Protein AF-X5UZY0-F1 (afdb_monomer_lite)

Structure (mmCIF, N/CA/C/O backbone):
data_AF-X5UZY0-F1
#
_entry.id   AF-X5UZY0-F1
#
loop_
_atom_site.group_PDB
_atom_site.id
_atom_site.type_symbol
_atom_site.label_atom_id
_atom_site.label_alt_id
_atom_site.label_comp_id
_atom_site.label_asym_id
_atom_site.label_entity_i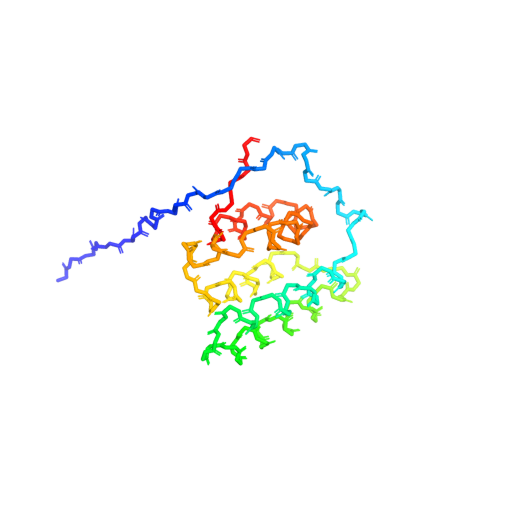d
_atom_site.label_seq_id
_atom_site.pdbx_PDB_ins_code
_atom_site.Cartn_x
_atom_site.Cartn_y
_atom_site.Cartn_z
_atom_site.occupancy
_atom_site.B_iso_or_equiv
_atom_site.auth_seq_id
_atom_site.auth_comp_id
_atom_site.auth_asym_id
_atom_site.auth_atom_id
_atom_site.pdbx_PDB_model_num
ATOM 1 N N . MET A 1 1 ? -8.969 31.819 -22.250 1.00 50.03 1 MET A N 1
ATOM 2 C CA . MET A 1 1 ? -9.568 30.756 -21.419 1.00 50.03 1 MET A CA 1
ATOM 3 C C . MET A 1 1 ? -9.959 29.626 -22.349 1.00 50.03 1 MET A C 1
ATOM 5 O O . MET A 1 1 ? -10.842 29.825 -23.168 1.00 50.03 1 MET A O 1
ATOM 9 N N . SER A 1 2 ? -9.249 28.502 -22.284 1.00 50.59 2 SER A N 1
ATOM 10 C CA . SER A 1 2 ? -9.656 27.248 -22.918 1.00 50.59 2 SER A CA 1
ATOM 11 C C . SER A 1 2 ? -9.384 26.158 -21.895 1.00 50.59 2 SER A C 1
ATOM 13 O O . SER A 1 2 ? -8.234 25.899 -21.553 1.00 50.59 2 SER A O 1
ATOM 15 N N . THR A 1 3 ? -10.460 25.632 -21.327 1.00 61.88 3 THR A N 1
ATOM 16 C CA . THR A 1 3 ? -10.473 24.462 -20.454 1.00 61.88 3 THR A CA 1
ATOM 17 C C . THR A 1 3 ? -10.188 23.245 -21.326 1.00 61.88 3 THR A C 1
ATOM 19 O O . THR A 1 3 ? -10.897 23.036 -22.307 1.00 61.88 3 THR A O 1
ATOM 22 N N . GLY A 1 4 ? -9.161 22.463 -21.010 1.00 47.59 4 GLY A N 1
ATOM 23 C CA . GLY A 1 4 ? -8.856 21.260 -21.779 1.00 47.59 4 GLY A CA 1
ATOM 24 C C . GLY A 1 4 ? -7.490 20.696 -21.441 1.00 47.59 4 GLY A C 1
ATOM 25 O O . GLY A 1 4 ? -6.511 21.101 -22.048 1.00 47.59 4 GLY A O 1
ATOM 26 N N . ASP A 1 5 ? -7.443 19.860 -20.407 1.00 43.62 5 ASP A N 1
ATOM 27 C CA . ASP A 1 5 ? -6.880 18.504 -20.459 1.00 43.62 5 ASP A CA 1
ATOM 28 C C . ASP A 1 5 ? -7.008 17.920 -19.045 1.00 43.62 5 ASP A C 1
ATOM 30 O O . ASP A 1 5 ? -6.182 18.142 -18.163 1.00 43.62 5 ASP A O 1
ATOM 34 N N . HIS A 1 6 ? -8.108 17.215 -18.780 1.00 47.59 6 HIS A N 1
ATOM 35 C CA . HIS A 1 6 ? -8.066 16.204 -17.731 1.00 47.59 6 HIS A CA 1
ATOM 36 C C . HIS A 1 6 ? -7.345 15.026 -18.368 1.00 47.59 6 HIS A C 1
ATOM 38 O O . HIS A 1 6 ? -7.983 14.222 -19.046 1.00 47.59 6 HIS A O 1
ATOM 44 N N . SER A 1 7 ? -6.017 14.994 -18.237 1.00 43.47 7 SER A N 1
ATOM 45 C CA . SER A 1 7 ? -5.188 13.912 -18.750 1.00 43.47 7 SER A CA 1
ATOM 46 C C . SER A 1 7 ? -5.785 12.585 -18.295 1.00 43.47 7 SER A C 1
ATOM 48 O O . SER A 1 7 ? -5.703 12.223 -17.121 1.00 43.47 7 SER A O 1
ATOM 50 N N . VAL A 1 8 ? -6.403 11.856 -19.223 1.00 44.16 8 VAL A N 1
ATOM 51 C CA . VAL A 1 8 ? -6.619 10.421 -19.076 1.00 44.16 8 VAL A CA 1
ATOM 52 C C . VAL A 1 8 ? -5.223 9.829 -18.987 1.00 44.16 8 VAL A C 1
ATOM 54 O O . VAL A 1 8 ? -4.547 9.656 -19.998 1.00 44.16 8 VAL A O 1
ATOM 57 N N . GLN A 1 9 ? -4.732 9.634 -17.761 1.00 53.25 9 GLN A N 1
ATOM 58 C CA . GLN A 1 9 ? -3.464 8.962 -17.541 1.00 53.25 9 GLN A CA 1
ATOM 59 C C . GLN A 1 9 ? -3.590 7.594 -18.204 1.00 53.25 9 GLN A C 1
ATOM 61 O O . GLN A 1 9 ? -4.375 6.748 -17.773 1.00 53.25 9 GLN A O 1
ATOM 66 N N . ASN A 1 10 ? -2.876 7.415 -19.311 1.00 57.97 10 ASN A N 1
ATOM 67 C CA . ASN A 1 10 ? -2.807 6.150 -20.013 1.00 57.97 10 ASN A CA 1
ATOM 68 C C . ASN A 1 10 ? -1.963 5.227 -19.123 1.00 57.97 10 ASN A C 1
ATOM 70 O O . ASN A 1 10 ? -0.740 5.187 -19.234 1.00 57.97 10 ASN A O 1
ATOM 74 N N . LEU A 1 11 ? -2.603 4.607 -18.128 1.00 72.69 11 LEU A N 1
ATOM 75 C CA . LEU A 1 11 ? -1.933 3.761 -17.148 1.00 72.69 11 LEU A CA 1
ATOM 76 C C . LEU A 1 11 ? -1.478 2.481 -17.848 1.00 72.69 11 LEU A C 1
ATOM 78 O O . LEU A 1 11 ? -2.294 1.637 -18.221 1.00 72.69 11 LEU A O 1
ATOM 82 N N . THR A 1 12 ? -0.168 2.350 -18.039 1.00 87.31 12 THR A N 1
ATOM 83 C CA . THR A 1 12 ? 0.434 1.131 -18.577 1.00 87.31 12 THR A CA 1
ATOM 84 C C . THR A 1 12 ? 0.285 -0.004 -17.569 1.00 87.31 12 THR A C 1
ATOM 86 O O . THR A 1 12 ? 0.675 0.129 -16.408 1.00 87.31 12 THR A O 1
ATOM 89 N N . ILE A 1 13 ? -0.261 -1.131 -18.024 1.00 92.69 13 ILE A N 1
ATOM 90 C CA . ILE A 1 13 ? -0.397 -2.348 -17.225 1.00 92.69 13 ILE A CA 1
ATOM 91 C C . ILE A 1 13 ? 0.821 -3.244 -17.459 1.00 92.69 13 ILE A C 1
ATOM 93 O O . ILE A 1 13 ? 1.111 -3.619 -18.592 1.00 92.69 13 ILE A O 1
ATOM 97 N N . TYR A 1 14 ? 1.499 -3.606 -16.374 1.00 94.75 14 TYR A N 1
ATOM 98 C CA . TYR A 1 14 ? 2.669 -4.487 -16.344 1.00 94.75 14 TYR A CA 1
ATOM 99 C C . TYR A 1 14 ? 2.366 -5.848 -15.710 1.00 94.75 14 TYR A C 1
ATOM 101 O O . TYR A 1 14 ? 3.102 -6.806 -15.936 1.00 94.75 14 TYR A O 1
ATOM 109 N N . HIS A 1 15 ? 1.287 -5.948 -14.929 1.00 95.25 15 HIS A N 1
ATOM 110 C CA . HIS A 1 15 ? 0.869 -7.187 -14.282 1.00 95.25 15 HIS A CA 1
ATOM 111 C C . HIS A 1 15 ? -0.649 -7.334 -14.279 1.00 95.25 15 HIS A C 1
ATOM 113 O O . HIS A 1 15 ? -1.382 -6.355 -14.130 1.00 95.25 15 HIS A O 1
ATOM 119 N N . GLN A 1 16 ? -1.120 -8.566 -14.433 1.00 95.44 16 GLN A N 1
ATOM 120 C CA . GLN A 1 16 ? -2.534 -8.913 -14.394 1.00 95.44 16 GLN A CA 1
ATOM 121 C C . GLN A 1 16 ? -2.773 -9.886 -13.243 1.00 95.44 16 GLN A C 1
ATOM 123 O O . GLN A 1 16 ? -2.043 -10.863 -13.096 1.00 95.44 16 GLN A O 1
ATOM 128 N N . LEU A 1 17 ? -3.795 -9.607 -12.442 1.00 92.88 17 LEU A N 1
ATOM 129 C CA . LEU A 1 17 ? -4.272 -10.457 -11.359 1.00 92.88 17 LEU A CA 1
ATOM 130 C C . LEU A 1 17 ? -5.680 -10.926 -11.701 1.00 92.88 17 LEU A C 1
ATOM 132 O O . LEU A 1 17 ? -6.528 -10.090 -12.012 1.00 92.88 17 LEU A O 1
ATOM 136 N N . ALA A 1 18 ? -5.957 -12.224 -11.601 1.00 93.06 18 ALA A N 1
ATOM 137 C CA . ALA A 1 18 ? -7.340 -12.672 -11.666 1.00 93.06 18 ALA A CA 1
ATOM 138 C C . ALA A 1 18 ? -8.089 -12.165 -10.429 1.00 93.06 18 ALA A C 1
ATOM 140 O O . ALA A 1 18 ? -7.538 -12.133 -9.324 1.00 93.06 18 ALA A O 1
ATOM 141 N N . ARG A 1 19 ? -9.357 -11.779 -10.579 1.00 88.50 19 ARG A N 1
ATOM 142 C CA . ARG A 1 19 ? -10.163 -11.360 -9.419 1.00 88.50 19 ARG A CA 1
ATOM 143 C C . ARG A 1 19 ? -10.211 -12.424 -8.316 1.00 88.50 19 ARG A C 1
ATOM 145 O O . ARG A 1 19 ? -10.119 -12.070 -7.145 1.00 88.50 19 ARG A O 1
ATOM 152 N N . ASP A 1 20 ? -10.305 -13.695 -8.695 1.00 90.81 20 ASP A N 1
ATOM 153 C CA . ASP A 1 20 ? -10.370 -14.823 -7.757 1.00 90.81 20 ASP A CA 1
ATOM 154 C C . ASP A 1 20 ? -9.038 -15.085 -7.036 1.00 90.81 20 ASP A C 1
ATOM 156 O O . ASP A 1 20 ? -9.006 -15.785 -6.027 1.00 90.81 20 ASP A O 1
ATOM 160 N N . ASP A 1 21 ? -7.940 -14.488 -7.511 1.00 91.56 21 ASP A N 1
ATOM 161 C CA . ASP A 1 21 ? -6.642 -14.592 -6.855 1.00 91.56 21 ASP A CA 1
ATOM 162 C C . ASP A 1 21 ? -6.516 -13.643 -5.656 1.00 91.56 21 ASP A C 1
ATOM 164 O O . ASP A 1 21 ? -5.639 -13.854 -4.816 1.00 91.56 21 ASP A O 1
ATOM 168 N N . LEU A 1 22 ? -7.328 -12.582 -5.571 1.00 94.75 22 LEU A N 1
ATOM 169 C CA . LEU A 1 22 ? -7.264 -11.619 -4.469 1.00 94.75 22 LEU A CA 1
ATOM 170 C C . LEU A 1 22 ? -7.671 -12.303 -3.154 1.00 94.75 22 LEU A C 1
ATOM 172 O O . LEU A 1 22 ? -8.770 -12.853 -3.071 1.00 94.75 22 LEU A O 1
ATOM 176 N N . PRO A 1 23 ? -6.829 -12.250 -2.107 1.00 96.69 23 PRO A N 1
ATOM 177 C CA . PRO A 1 23 ? -7.173 -12.873 -0.841 1.00 96.69 23 PRO A CA 1
ATOM 178 C C . PRO A 1 23 ? -8.371 -12.159 -0.194 1.00 96.69 23 PRO A C 1
ATOM 180 O O . PRO A 1 23 ? -8.477 -10.928 -0.280 1.00 96.69 23 PRO A O 1
ATOM 183 N N . PRO A 1 24 ? -9.258 -12.895 0.497 1.00 96.00 24 PRO A N 1
ATOM 184 C CA . PRO A 1 24 ? -10.277 -12.294 1.344 1.00 96.00 24 PRO A CA 1
ATOM 185 C C . PRO A 1 24 ? -9.642 -11.368 2.383 1.00 96.00 24 PRO A C 1
ATOM 187 O O . PRO A 1 24 ? -8.613 -11.690 2.969 1.00 96.00 24 PRO A O 1
ATOM 190 N N . ALA A 1 25 ? -10.288 -10.240 2.685 1.00 95.50 25 ALA A N 1
ATOM 191 C CA . ALA A 1 25 ? -9.739 -9.272 3.636 1.00 95.50 25 ALA A CA 1
ATOM 192 C C . ALA A 1 25 ? -9.475 -9.853 5.039 1.00 95.50 25 ALA A C 1
ATOM 194 O O . ALA A 1 25 ? -8.603 -9.354 5.742 1.00 95.50 25 ALA A O 1
ATOM 195 N N . ALA A 1 26 ? -10.220 -10.888 5.442 1.00 95.38 26 ALA A N 1
ATOM 196 C CA . ALA A 1 26 ? -10.030 -11.574 6.720 1.00 95.38 26 ALA A CA 1
ATOM 197 C C . ALA A 1 26 ? -8.732 -12.402 6.785 1.00 95.38 26 ALA A C 1
ATOM 199 O O . ALA A 1 26 ? -8.240 -12.654 7.881 1.00 95.38 26 ALA A O 1
ATOM 200 N N . ASP A 1 27 ? -8.171 -12.776 5.632 1.00 97.19 27 ASP A N 1
ATOM 201 C CA . ASP A 1 27 ? -6.966 -13.606 5.528 1.00 97.19 27 ASP A CA 1
ATOM 202 C C . ASP A 1 27 ? -5.687 -12.764 5.381 1.00 97.19 27 ASP A C 1
ATOM 204 O O . ASP A 1 27 ? -4.583 -13.303 5.308 1.00 97.19 27 ASP A O 1
ATOM 208 N N . VAL A 1 28 ? -5.819 -11.435 5.322 1.00 97.94 28 VAL A N 1
ATOM 209 C CA . VAL A 1 28 ? -4.700 -10.511 5.123 1.00 97.94 28 VAL A CA 1
ATOM 210 C C . VAL A 1 28 ? -4.265 -9.903 6.452 1.00 97.94 28 VAL A C 1
ATOM 212 O O . VAL A 1 28 ? -5.019 -9.168 7.092 1.00 97.94 28 VAL A O 1
ATOM 215 N N . ASP A 1 29 ? -3.003 -10.121 6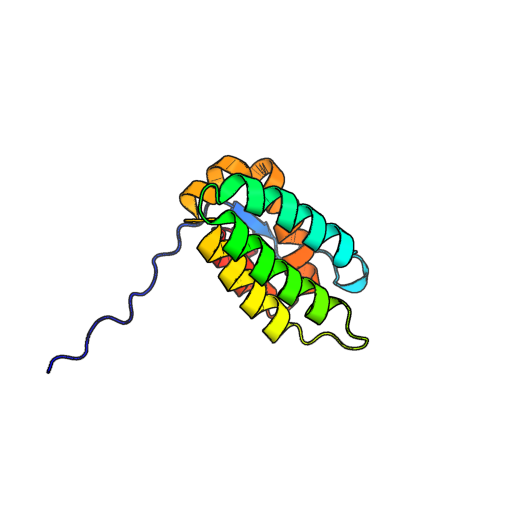.819 1.00 97.94 29 ASP A N 1
ATOM 216 C CA . ASP A 1 29 ? -2.336 -9.347 7.868 1.00 97.94 29 ASP A CA 1
ATOM 217 C C . ASP A 1 29 ? -1.920 -7.977 7.315 1.00 97.94 29 ASP A C 1
ATOM 219 O O . ASP A 1 29 ? -0.791 -7.767 6.871 1.00 97.94 29 ASP A O 1
ATOM 223 N N . ILE A 1 30 ? -2.857 -7.028 7.324 1.00 97.81 30 ILE A N 1
ATOM 224 C CA . ILE A 1 30 ? -2.634 -5.704 6.731 1.00 97.81 30 ILE A CA 1
ATOM 225 C C . ILE A 1 30 ? -1.452 -4.955 7.363 1.00 97.81 30 ILE A C 1
ATOM 227 O O . ILE A 1 30 ? -0.797 -4.176 6.678 1.00 97.81 30 ILE A O 1
ATOM 231 N N . ARG A 1 31 ? -1.126 -5.203 8.638 1.00 97.19 31 ARG A N 1
ATOM 232 C CA . ARG A 1 31 ? 0.016 -4.552 9.299 1.00 97.19 31 ARG A CA 1
ATOM 233 C C . ARG A 1 31 ? 1.327 -5.016 8.697 1.00 97.19 31 ARG A C 1
ATOM 235 O O . ARG A 1 31 ? 2.174 -4.193 8.360 1.00 97.19 31 ARG A O 1
ATOM 242 N N . LYS A 1 32 ? 1.473 -6.334 8.548 1.00 97.94 32 LYS A N 1
ATOM 243 C CA . LYS A 1 32 ? 2.642 -6.926 7.905 1.00 97.94 32 LYS A CA 1
ATOM 244 C C . LYS A 1 32 ? 2.770 -6.428 6.465 1.00 97.94 32 LYS A C 1
ATOM 246 O O . LYS A 1 32 ? 3.846 -5.995 6.070 1.00 97.94 32 LYS A O 1
ATOM 251 N N . GLU A 1 33 ? 1.678 -6.435 5.703 1.00 98.44 33 GLU A N 1
ATOM 252 C CA . GLU A 1 33 ? 1.723 -6.028 4.295 1.00 98.44 33 GLU A CA 1
ATOM 253 C C . GLU A 1 33 ? 2.047 -4.534 4.114 1.00 98.44 33 GLU A C 1
ATOM 255 O O . GLU A 1 33 ? 2.797 -4.181 3.206 1.00 98.44 33 GLU A O 1
ATOM 260 N N . LEU A 1 34 ? 1.557 -3.644 4.987 1.00 98.44 34 LEU A N 1
ATOM 261 C CA . LEU A 1 34 ? 1.929 -2.221 4.958 1.00 98.44 34 LEU A CA 1
ATOM 262 C C . LEU A 1 34 ? 3.398 -1.987 5.342 1.00 98.44 34 LEU A C 1
ATOM 264 O O . LEU A 1 34 ? 4.064 -1.162 4.713 1.00 98.44 34 LEU A O 1
ATOM 268 N N . ALA A 1 35 ? 3.925 -2.748 6.305 1.00 97.50 35 ALA A N 1
ATOM 269 C CA . ALA A 1 35 ? 5.339 -2.696 6.667 1.00 97.50 35 ALA A CA 1
ATOM 270 C C . ALA A 1 35 ? 6.243 -3.189 5.521 1.00 97.50 35 ALA A C 1
ATOM 272 O O . ALA A 1 35 ? 7.229 -2.530 5.185 1.00 97.50 35 ALA A O 1
ATOM 273 N N . ASP A 1 36 ? 5.874 -4.293 4.864 1.00 97.88 36 ASP A N 1
ATOM 274 C CA . ASP A 1 36 ? 6.584 -4.800 3.684 1.00 97.88 36 ASP A CA 1
ATOM 275 C C . ASP A 1 36 ? 6.525 -3.785 2.529 1.00 97.88 36 ASP A C 1
ATOM 277 O O . ASP A 1 36 ? 7.532 -3.527 1.859 1.00 97.88 36 ASP A O 1
ATOM 281 N N . LEU A 1 37 ? 5.366 -3.145 2.323 1.00 98.31 37 LEU A N 1
ATOM 282 C CA . LEU A 1 37 ? 5.206 -2.102 1.314 1.00 98.31 37 LEU A CA 1
ATOM 283 C C . LEU A 1 37 ? 6.101 -0.889 1.603 1.00 98.31 37 LEU A C 1
ATOM 285 O O . LEU A 1 37 ? 6.693 -0.347 0.668 1.00 98.31 37 LEU A O 1
ATOM 289 N N . ARG A 1 38 ? 6.256 -0.486 2.872 1.00 97.75 38 ARG A N 1
ATOM 290 C CA . ARG A 1 38 ? 7.183 0.583 3.285 1.00 97.75 38 ARG A CA 1
ATOM 291 C C . ARG A 1 38 ? 8.611 0.277 2.897 1.00 97.75 38 ARG A C 1
ATOM 293 O O . ARG A 1 38 ? 9.259 1.111 2.264 1.00 97.75 38 ARG A O 1
ATOM 300 N N . ASP A 1 39 ? 9.081 -0.917 3.216 1.00 96.19 39 ASP A N 1
ATOM 301 C CA . ASP A 1 39 ? 10.439 -1.322 2.885 1.00 96.19 39 ASP A CA 1
ATOM 302 C C . ASP A 1 39 ? 10.683 -1.347 1.372 1.00 96.19 39 ASP A C 1
ATOM 304 O O . ASP A 1 39 ? 11.741 -0.918 0.900 1.00 96.19 39 ASP A O 1
ATOM 308 N N . LEU A 1 40 ? 9.710 -1.832 0.598 1.00 97.25 40 LEU A N 1
ATOM 309 C CA . LEU A 1 40 ? 9.809 -1.909 -0.856 1.00 97.25 40 LEU A CA 1
ATOM 310 C C . LEU A 1 40 ? 9.759 -0.520 -1.498 1.00 97.25 40 LEU A C 1
ATOM 312 O O . LEU A 1 40 ? 10.696 -0.142 -2.204 1.00 97.25 40 LEU A O 1
ATOM 316 N N . LEU A 1 41 ? 8.711 0.263 -1.231 1.00 97.62 41 LEU A N 1
ATOM 317 C CA . LEU A 1 41 ? 8.540 1.588 -1.828 1.00 97.62 41 LEU A CA 1
ATOM 318 C C . LEU A 1 41 ? 9.623 2.564 -1.364 1.00 97.62 41 LEU A C 1
ATOM 320 O O . LEU A 1 41 ? 10.126 3.334 -2.177 1.00 97.62 41 LEU A O 1
ATOM 324 N N . GLY A 1 42 ? 10.052 2.496 -0.102 1.00 96.06 42 GLY A N 1
ATOM 325 C CA . GLY A 1 42 ? 11.123 3.341 0.423 1.00 96.06 42 GLY A CA 1
ATOM 326 C C . GLY A 1 42 ? 12.466 3.114 -0.279 1.00 96.06 42 GLY A C 1
ATOM 327 O O . GLY A 1 42 ? 13.218 4.067 -0.484 1.00 96.06 42 GLY A O 1
ATOM 328 N N . ARG A 1 43 ? 12.761 1.877 -0.708 1.00 94.94 43 ARG A N 1
ATOM 329 C CA . ARG A 1 43 ? 13.950 1.570 -1.527 1.00 94.94 43 ARG A CA 1
ATOM 330 C C . ARG A 1 43 ? 13.807 2.064 -2.965 1.00 94.94 43 ARG A C 1
ATOM 332 O O . ARG A 1 43 ? 14.799 2.480 -3.553 1.00 94.94 43 ARG A O 1
ATOM 339 N N . ILE A 1 44 ? 12.597 2.019 -3.523 1.00 96.31 44 ILE A N 1
ATOM 340 C CA . ILE A 1 44 ? 12.326 2.453 -4.900 1.00 96.31 44 ILE A CA 1
ATOM 341 C C . ILE A 1 44 ? 12.368 3.983 -5.006 1.00 96.31 44 ILE A C 1
ATOM 343 O O . ILE A 1 44 ? 12.928 4.512 -5.963 1.00 96.31 44 ILE A O 1
ATOM 347 N N . ALA A 1 45 ? 11.804 4.701 -4.034 1.00 94.00 45 ALA A N 1
ATOM 348 C CA . ALA A 1 45 ? 11.613 6.152 -4.067 1.00 94.00 45 ALA A CA 1
ATOM 349 C C . ALA A 1 45 ? 12.914 6.973 -4.097 1.00 94.00 45 ALA A C 1
ATOM 351 O O . ALA A 1 45 ? 12.895 8.118 -4.543 1.00 94.00 45 ALA A O 1
ATOM 352 N N . ASP A 1 46 ? 14.041 6.397 -3.668 1.00 90.06 46 ASP A N 1
ATOM 353 C CA . ASP A 1 46 ? 15.344 7.070 -3.580 1.00 90.06 46 ASP A CA 1
ATOM 354 C C . ASP A 1 46 ? 15.239 8.416 -2.827 1.00 90.06 46 ASP A C 1
ATOM 356 O O . ASP A 1 46 ? 15.092 8.432 -1.602 1.00 90.06 46 ASP A O 1
ATOM 360 N N . LYS A 1 47 ? 15.231 9.547 -3.543 1.00 92.50 47 LYS A N 1
ATOM 361 C CA . LYS A 1 47 ? 15.138 10.899 -2.966 1.00 92.50 47 LYS A CA 1
ATOM 362 C C . LYS A 1 47 ? 13.790 11.198 -2.310 1.00 92.50 47 LYS A C 1
ATOM 364 O O . LYS A 1 47 ? 13.753 11.952 -1.341 1.00 92.50 47 LYS A O 1
ATOM 369 N N . ASP A 1 48 ? 12.713 10.587 -2.798 1.00 96.62 48 ASP A N 1
ATOM 370 C CA . ASP A 1 48 ? 11.348 10.816 -2.306 1.00 96.62 48 ASP A CA 1
ATOM 371 C C . ASP A 1 48 ? 10.959 9.863 -1.168 1.00 96.62 48 ASP A C 1
ATOM 373 O O . ASP A 1 48 ? 9.829 9.895 -0.675 1.00 96.62 48 ASP A O 1
ATOM 377 N N . ARG A 1 49 ? 11.907 9.047 -0.680 1.00 96.81 49 ARG A N 1
ATOM 378 C CA . ARG A 1 49 ? 11.690 8.137 0.450 1.00 96.81 49 ARG A CA 1
ATOM 379 C C . ARG A 1 49 ? 10.998 8.809 1.647 1.00 96.81 49 ARG A C 1
ATOM 381 O O . ARG A 1 49 ? 10.044 8.217 2.142 1.00 96.81 49 ARG A O 1
ATOM 388 N N . PRO A 1 50 ? 11.374 10.019 2.112 1.00 98.06 50 PRO A N 1
ATOM 389 C CA . PRO A 1 50 ? 10.686 10.646 3.242 1.00 98.06 50 PRO A CA 1
ATOM 390 C C . PRO A 1 50 ? 9.184 10.869 3.008 1.00 98.06 50 PRO A C 1
ATOM 392 O O . PRO A 1 50 ? 8.401 10.773 3.949 1.00 98.06 50 PRO A O 1
ATOM 395 N N . LEU A 1 51 ? 8.765 11.137 1.766 1.00 97.69 51 LEU A N 1
ATOM 396 C CA . LEU A 1 51 ? 7.356 11.342 1.419 1.00 97.69 51 LEU A CA 1
ATOM 397 C C . LEU A 1 51 ? 6.578 10.021 1.432 1.00 97.69 51 LEU A C 1
ATOM 399 O O . LEU A 1 51 ? 5.464 9.970 1.955 1.00 97.69 51 LEU A O 1
ATOM 403 N N . VAL A 1 52 ? 7.194 8.947 0.926 1.00 97.81 52 VAL A N 1
ATOM 404 C CA . VAL A 1 52 ? 6.655 7.580 1.016 1.00 97.81 52 VAL A CA 1
ATOM 405 C C . VAL A 1 52 ? 6.457 7.165 2.474 1.00 97.81 52 VAL A C 1
ATOM 407 O O . VAL A 1 52 ? 5.382 6.694 2.841 1.00 97.81 52 VAL A O 1
ATOM 410 N N . GLU A 1 53 ? 7.464 7.385 3.320 1.00 97.69 53 GLU A N 1
ATOM 411 C CA . GLU A 1 53 ? 7.433 7.023 4.743 1.00 97.69 53 GLU A CA 1
ATOM 412 C C . GLU A 1 53 ? 6.302 7.745 5.491 1.00 97.69 53 GLU A C 1
ATOM 414 O O . GLU A 1 53 ? 5.585 7.132 6.285 1.00 97.69 53 GLU A O 1
ATOM 419 N N . VAL A 1 54 ? 6.089 9.036 5.207 1.00 98.31 54 VAL A N 1
ATOM 420 C CA . VAL A 1 54 ? 4.984 9.818 5.788 1.00 98.31 54 VAL A CA 1
ATOM 421 C C . VAL A 1 54 ? 3.628 9.266 5.348 1.00 98.31 54 VAL A C 1
ATOM 423 O O . VAL A 1 54 ? 2.767 9.028 6.196 1.00 98.31 54 VAL A O 1
ATOM 426 N N . ALA A 1 55 ? 3.439 9.027 4.049 1.00 98.12 55 ALA A N 1
ATOM 427 C CA . ALA A 1 55 ? 2.176 8.514 3.520 1.00 98.12 55 ALA A CA 1
ATOM 428 C C . ALA A 1 55 ? 1.839 7.115 4.070 1.00 98.12 55 ALA A C 1
ATOM 430 O O . ALA A 1 55 ? 0.689 6.850 4.425 1.00 98.12 55 ALA A O 1
ATOM 431 N N . LEU A 1 56 ? 2.837 6.238 4.217 1.00 98.12 56 LEU A N 1
ATOM 432 C CA . LEU A 1 56 ? 2.637 4.899 4.777 1.00 98.12 56 LEU A CA 1
ATOM 433 C C . LEU A 1 56 ? 2.414 4.907 6.286 1.00 98.12 56 LEU A C 1
ATOM 435 O O . LEU A 1 56 ? 1.604 4.129 6.776 1.00 98.12 56 LEU A O 1
ATOM 439 N N . THR A 1 57 ? 3.033 5.835 7.017 1.00 98.25 57 THR A N 1
ATOM 440 C CA . THR A 1 57 ? 2.717 6.043 8.440 1.00 98.25 57 THR A CA 1
ATOM 441 C C . THR A 1 57 ? 1.253 6.451 8.627 1.00 98.25 57 THR A C 1
ATOM 443 O O . THR A 1 57 ? 0.578 5.974 9.538 1.00 98.25 57 THR A O 1
ATOM 446 N N . GLU A 1 58 ? 0.732 7.304 7.741 1.00 98.00 58 GLU A N 1
ATOM 447 C CA . GLU A 1 58 ? -0.682 7.684 7.740 1.00 98.00 58 GLU A CA 1
ATOM 448 C C . GLU A 1 58 ? -1.591 6.488 7.401 1.00 98.00 58 GLU A C 1
ATOM 450 O O . GLU A 1 58 ? -2.583 6.253 8.094 1.00 98.00 58 GLU A O 1
ATOM 455 N N . ALA A 1 59 ? -1.236 5.701 6.377 1.00 98.12 59 ALA A N 1
ATOM 456 C CA . ALA A 1 59 ? -1.970 4.495 5.986 1.00 98.12 59 ALA A CA 1
ATOM 457 C C . ALA A 1 59 ? -2.049 3.461 7.122 1.00 98.12 59 ALA A C 1
ATOM 459 O O . ALA A 1 59 ? -3.127 2.939 7.398 1.00 98.12 59 ALA A O 1
ATOM 460 N N . GLU A 1 60 ? -0.942 3.215 7.823 1.00 98.12 60 GLU A N 1
ATOM 461 C CA . GLU A 1 60 ? -0.885 2.309 8.975 1.00 98.12 60 GLU A CA 1
ATOM 462 C C . GLU A 1 60 ? -1.762 2.792 10.128 1.00 98.12 60 GLU A C 1
ATOM 464 O O . GLU A 1 60 ? -2.585 2.036 10.640 1.00 98.12 60 GLU A O 1
ATOM 469 N N . ALA A 1 61 ? -1.673 4.077 10.485 1.00 97.94 61 ALA A N 1
ATOM 470 C CA . ALA A 1 61 ? -2.499 4.653 11.543 1.00 97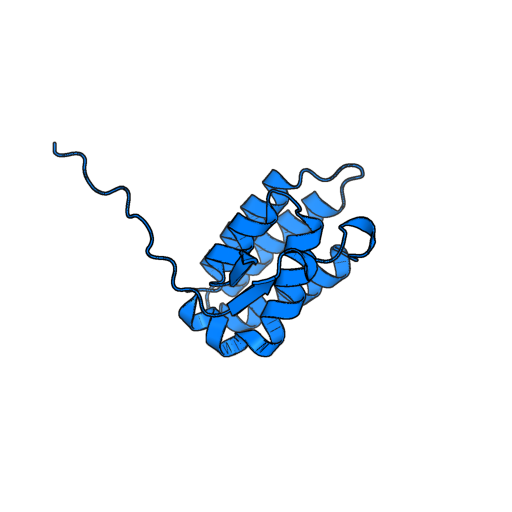.94 61 ALA A CA 1
ATOM 471 C C . ALA A 1 61 ? -4.006 4.605 11.220 1.00 97.94 61 ALA A C 1
ATOM 473 O O . ALA A 1 61 ? -4.847 4.561 12.124 1.00 97.94 61 ALA A O 1
ATOM 474 N N . LEU A 1 62 ? -4.374 4.647 9.936 1.00 98.06 62 LEU A N 1
ATOM 475 C CA . LEU A 1 62 ? -5.751 4.467 9.475 1.00 98.06 62 LEU A CA 1
ATOM 476 C C . LEU A 1 62 ? -6.179 2.992 9.516 1.00 98.06 62 LEU A C 1
ATOM 478 O O . LEU A 1 62 ? -7.295 2.706 9.956 1.00 98.06 62 LEU A O 1
ATOM 482 N N . ALA A 1 63 ? -5.300 2.081 9.093 1.00 97.62 63 ALA A N 1
ATOM 483 C CA . ALA A 1 63 ? -5.532 0.637 9.083 1.00 97.62 63 ALA A CA 1
ATOM 484 C C . ALA A 1 63 ? -5.629 0.031 10.495 1.00 97.62 63 ALA A C 1
ATOM 486 O O . ALA A 1 63 ? -6.335 -0.953 10.687 1.00 97.62 63 ALA A O 1
ATOM 487 N N . ASP A 1 64 ? -4.988 0.651 11.487 1.00 96.81 64 ASP A N 1
ATOM 488 C CA . ASP A 1 64 ? -4.979 0.202 12.886 1.00 96.81 64 ASP A CA 1
ATOM 489 C C . ASP A 1 64 ? -6.239 0.540 13.689 1.00 96.81 64 ASP A C 1
ATOM 491 O O . ASP A 1 64 ? -6.374 0.156 14.855 1.00 96.81 64 ASP A O 1
ATOM 495 N N . ARG A 1 65 ? -7.181 1.269 13.094 1.00 96.94 65 ARG A N 1
ATOM 496 C CA . ARG A 1 65 ? -8.425 1.640 13.774 1.00 96.94 65 ARG A CA 1
ATOM 497 C C . ARG A 1 65 ? -9.333 0.413 13.938 1.00 96.94 65 ARG A C 1
ATOM 499 O O . ARG A 1 65 ? -9.347 -0.445 13.066 1.00 96.94 65 ARG A O 1
ATOM 506 N N . PRO A 1 66 ? -10.185 0.346 14.982 1.00 93.75 66 PRO A N 1
ATOM 507 C CA . PRO A 1 66 ? -11.117 -0.776 15.165 1.00 93.75 66 PRO A CA 1
ATOM 508 C C . PRO A 1 66 ? -12.072 -1.016 13.985 1.00 93.75 66 PRO A C 1
ATOM 510 O O . PRO A 1 66 ? -12.506 -2.139 13.759 1.00 93.75 66 PRO A O 1
ATOM 513 N N . ASN A 1 67 ? -12.400 0.041 13.237 1.00 93.75 67 ASN A N 1
ATOM 514 C CA . ASN A 1 67 ? -13.133 -0.030 11.977 1.00 93.75 67 ASN A CA 1
ATOM 515 C C . ASN A 1 67 ? -12.416 0.857 10.944 1.00 93.75 67 ASN A C 1
ATOM 517 O O . ASN A 1 67 ? -12.698 2.060 10.883 1.00 93.75 67 ASN A O 1
ATOM 521 N N . PRO A 1 68 ? -11.428 0.315 10.210 1.00 96.00 68 PRO A N 1
ATOM 522 C CA . PRO A 1 68 ? -10.619 1.087 9.277 1.00 96.00 68 PRO A CA 1
ATOM 523 C C . PRO A 1 68 ? -11.448 1.673 8.137 1.00 96.00 68 PRO A C 1
ATOM 525 O O . PRO A 1 68 ? -12.247 0.985 7.503 1.00 96.00 68 PRO A O 1
ATOM 528 N N . ASP A 1 69 ? -11.202 2.943 7.833 1.00 97.50 69 ASP A N 1
ATOM 529 C CA . ASP A 1 69 ? -11.768 3.610 6.663 1.00 97.50 69 ASP A CA 1
ATOM 530 C C . ASP A 1 69 ? -10.918 3.258 5.434 1.00 97.50 69 ASP A C 1
ATOM 532 O O . ASP A 1 69 ? -9.882 3.877 5.177 1.00 97.50 69 ASP A O 1
ATOM 536 N N . LYS A 1 70 ? -11.323 2.207 4.712 1.00 97.81 70 LYS A N 1
ATOM 537 C CA . LYS A 1 70 ? -10.548 1.647 3.594 1.00 97.81 70 LYS A CA 1
ATOM 538 C C . LYS A 1 70 ? -10.392 2.611 2.419 1.00 97.81 70 LYS A C 1
ATOM 540 O O . LYS A 1 70 ? -9.383 2.530 1.726 1.00 97.81 70 LYS A O 1
ATOM 545 N N . ASP A 1 71 ? -11.319 3.547 2.223 1.00 98.31 71 ASP A N 1
ATOM 546 C CA . ASP A 1 71 ? -11.174 4.576 1.190 1.00 98.31 71 ASP A CA 1
ATOM 547 C C . ASP A 1 71 ? -10.032 5.543 1.523 1.00 98.31 71 ASP A C 1
ATOM 549 O O . ASP A 1 71 ? -9.196 5.857 0.668 1.00 98.31 71 ASP A O 1
ATOM 553 N N . LYS A 1 72 ? -9.938 5.959 2.795 1.00 98.12 72 LYS A N 1
ATOM 554 C CA . LYS A 1 72 ? -8.829 6.798 3.268 1.00 98.12 72 LYS A CA 1
ATOM 555 C C . LYS A 1 72 ? -7.499 6.064 3.230 1.00 98.12 72 LYS A C 1
ATOM 557 O O . LYS A 1 72 ? -6.524 6.656 2.782 1.00 98.12 72 LYS A O 1
ATOM 562 N N . VAL A 1 73 ? -7.461 4.794 3.647 1.00 98.50 73 VAL A N 1
ATOM 563 C CA . VAL A 1 73 ? -6.243 3.969 3.536 1.00 98.50 73 VAL A CA 1
ATOM 564 C C . VAL A 1 73 ? -5.812 3.867 2.075 1.00 98.50 73 VAL A C 1
ATOM 566 O O . VAL A 1 73 ? -4.647 4.066 1.758 1.00 98.50 73 VAL A O 1
ATOM 569 N N . ALA A 1 74 ? -6.745 3.609 1.160 1.00 98.38 74 ALA A N 1
ATOM 570 C CA . ALA A 1 74 ? -6.419 3.556 -0.256 1.00 98.38 74 ALA A CA 1
ATOM 571 C C . ALA A 1 74 ? -5.890 4.907 -0.767 1.00 98.38 74 ALA A C 1
ATOM 573 O O . ALA A 1 74 ? -4.858 4.936 -1.422 1.00 98.38 74 ALA A O 1
ATOM 574 N N . SER A 1 75 ? -6.507 6.026 -0.383 1.00 98.12 75 SER A N 1
ATOM 575 C CA . SER A 1 75 ? -6.071 7.367 -0.803 1.00 98.12 75 SER A CA 1
ATOM 576 C C . SER A 1 75 ? -4.665 7.735 -0.301 1.00 98.12 75 SER A C 1
ATOM 578 O O . SER A 1 75 ? -3.908 8.413 -0.996 1.00 98.12 75 SER A O 1
ATOM 580 N N . THR A 1 76 ? -4.275 7.296 0.901 1.00 97.94 76 THR A N 1
ATOM 581 C CA . THR A 1 76 ? -2.903 7.500 1.399 1.00 97.94 76 THR A CA 1
ATOM 582 C C . THR A 1 76 ? -1.902 6.576 0.710 1.00 97.94 76 THR A C 1
ATOM 584 O O . THR A 1 76 ? -0.777 6.994 0.436 1.00 97.94 76 THR A O 1
ATOM 587 N N . LEU A 1 77 ? -2.313 5.356 0.357 1.00 98.50 77 LEU A N 1
ATOM 588 C CA . LEU A 1 77 ? -1.504 4.430 -0.436 1.00 98.50 77 LEU A CA 1
ATOM 589 C C . LEU A 1 77 ? -1.284 4.911 -1.872 1.00 98.50 77 LEU A C 1
ATOM 591 O O . LEU A 1 77 ? -0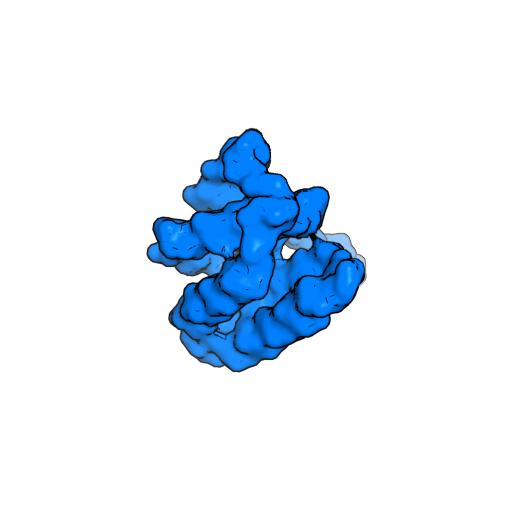.178 4.761 -2.384 1.00 98.50 77 LEU A O 1
ATOM 595 N N . GLU A 1 78 ? -2.288 5.525 -2.499 1.00 97.69 78 GLU A N 1
ATOM 596 C CA . GLU A 1 78 ? -2.153 6.163 -3.815 1.00 97.69 78 GLU A CA 1
ATOM 597 C C . GLU A 1 78 ? -0.999 7.178 -3.793 1.00 97.69 78 GLU A C 1
ATOM 599 O O . GLU A 1 78 ? -0.067 7.067 -4.587 1.00 97.69 78 GLU A O 1
ATOM 604 N N . ARG A 1 79 ? -0.974 8.068 -2.789 1.00 97.50 79 ARG A N 1
ATOM 605 C CA . ARG A 1 79 ? 0.117 9.040 -2.592 1.00 97.50 79 ARG A CA 1
ATOM 606 C C . ARG A 1 79 ? 1.476 8.363 -2.397 1.00 97.50 79 ARG A C 1
ATOM 608 O O . ARG A 1 79 ? 2.466 8.801 -2.973 1.00 97.50 79 ARG A O 1
ATOM 615 N N . ALA A 1 80 ? 1.545 7.302 -1.589 1.00 98.00 80 ALA A N 1
ATOM 616 C CA . ALA A 1 80 ? 2.794 6.571 -1.363 1.00 98.00 80 ALA A CA 1
ATOM 617 C C . ALA A 1 80 ? 3.349 5.958 -2.662 1.00 98.00 80 ALA A C 1
ATOM 619 O O . ALA A 1 80 ? 4.552 6.019 -2.910 1.00 98.00 80 ALA A O 1
ATOM 620 N N . ILE A 1 81 ? 2.475 5.396 -3.499 1.00 97.56 81 ILE A N 1
ATOM 621 C CA . ILE A 1 81 ? 2.838 4.810 -4.794 1.00 97.56 81 ILE A CA 1
ATOM 622 C C . ILE A 1 81 ? 3.304 5.899 -5.766 1.00 97.56 81 ILE A C 1
ATOM 624 O O . ILE A 1 81 ? 4.350 5.737 -6.393 1.00 97.56 81 ILE A O 1
ATOM 628 N N . GLU A 1 82 ? 2.596 7.028 -5.835 1.00 95.94 82 GLU A N 1
ATOM 629 C CA . GLU A 1 82 ? 2.983 8.176 -6.664 1.00 95.94 82 GLU A CA 1
ATOM 630 C C . GLU A 1 82 ? 4.364 8.729 -6.282 1.00 95.94 82 GLU A C 1
ATOM 632 O O . GLU A 1 82 ? 5.184 8.994 -7.163 1.00 95.94 82 GLU A O 1
ATOM 637 N N . TYR A 1 83 ? 4.663 8.847 -4.982 1.00 96.88 83 TYR A N 1
ATOM 638 C CA . TYR A 1 83 ? 5.987 9.269 -4.508 1.00 96.88 83 TYR A CA 1
ATOM 639 C C . TYR A 1 83 ? 7.083 8.229 -4.774 1.00 96.88 83 TYR A C 1
ATOM 641 O O . TYR A 1 83 ? 8.243 8.591 -4.953 1.00 96.88 83 TYR A O 1
ATOM 649 N N . ALA A 1 84 ? 6.754 6.936 -4.811 1.00 96.44 84 ALA A N 1
ATOM 650 C CA . ALA A 1 84 ? 7.734 5.900 -5.130 1.00 96.44 84 ALA A CA 1
ATOM 651 C C . ALA A 1 84 ? 8.183 5.962 -6.603 1.00 96.44 84 ALA A C 1
ATOM 653 O O . ALA A 1 84 ? 9.361 5.727 -6.922 1.00 96.44 84 ALA A O 1
ATOM 654 N N . GLY A 1 85 ? 7.265 6.331 -7.499 1.00 93.94 85 GLY A N 1
ATOM 655 C CA . GLY A 1 85 ? 7.553 6.699 -8.881 1.00 93.94 85 GLY A CA 1
ATOM 656 C C . GLY A 1 85 ? 6.528 6.171 -9.880 1.00 93.94 85 GLY A C 1
ATOM 657 O O . GLY A 1 85 ? 5.428 5.760 -9.527 1.00 93.94 85 GLY A O 1
ATOM 658 N N . SER A 1 86 ? 6.897 6.184 -11.163 1.00 93.88 86 SER A N 1
ATOM 659 C CA . SER A 1 86 ? 6.013 5.729 -12.240 1.00 93.88 86 SER A CA 1
ATOM 660 C C . SER A 1 86 ? 5.735 4.223 -12.177 1.00 93.88 86 SER A C 1
ATOM 662 O O . SER A 1 86 ? 6.558 3.441 -11.697 1.00 93.88 86 SER A O 1
ATOM 664 N N . ALA A 1 87 ? 4.614 3.797 -12.769 1.00 92.25 87 ALA A N 1
ATOM 665 C CA . ALA A 1 87 ? 4.282 2.380 -12.934 1.00 92.25 87 ALA A CA 1
ATOM 666 C C . ALA A 1 87 ? 5.403 1.584 -13.635 1.00 92.25 87 ALA A C 1
ATOM 668 O O . ALA A 1 87 ? 5.678 0.450 -13.259 1.00 92.25 87 ALA A O 1
ATOM 669 N N . GLU A 1 88 ? 6.100 2.194 -14.603 1.00 94.31 88 GLU A N 1
ATOM 670 C CA . GLU A 1 88 ? 7.269 1.595 -15.267 1.00 94.31 88 GLU A CA 1
ATOM 671 C C . GLU A 1 88 ? 8.401 1.300 -14.278 1.00 94.31 88 GLU A C 1
ATOM 673 O O . GLU A 1 88 ? 8.919 0.186 -14.231 1.00 94.31 88 GLU A O 1
ATOM 678 N N . LYS A 1 89 ? 8.750 2.280 -13.436 1.00 94.38 89 LYS A N 1
ATOM 679 C CA . LYS A 1 89 ? 9.781 2.119 -12.408 1.00 94.38 89 LYS A CA 1
ATOM 680 C C . LYS A 1 89 ? 9.386 1.025 -11.418 1.00 94.38 89 LYS A C 1
ATOM 682 O O . LYS A 1 89 ? 10.195 0.154 -11.112 1.00 94.38 89 LYS A O 1
ATOM 687 N N . LEU A 1 90 ? 8.137 1.026 -10.957 1.00 95.81 90 LEU A N 1
ATOM 688 C CA . LEU A 1 90 ? 7.610 0.014 -10.037 1.00 95.81 90 LEU A CA 1
ATOM 689 C C . LEU A 1 90 ? 7.638 -1.395 -10.649 1.00 95.81 90 LEU A C 1
ATOM 691 O O . LEU A 1 90 ? 7.993 -2.351 -9.961 1.00 95.81 90 LEU A O 1
ATOM 695 N N . ALA A 1 91 ? 7.347 -1.525 -11.946 1.00 95.56 91 ALA A N 1
ATOM 696 C CA . ALA A 1 91 ? 7.375 -2.800 -12.658 1.00 95.56 91 ALA A CA 1
ATOM 697 C C . ALA A 1 91 ? 8.766 -3.451 -12.672 1.00 95.56 91 ALA A C 1
ATOM 699 O O . ALA A 1 91 ? 8.862 -4.675 -12.594 1.00 95.56 91 ALA A O 1
ATOM 700 N N . THR A 1 92 ? 9.849 -2.662 -12.666 1.00 96.31 92 THR A N 1
ATOM 701 C CA . THR A 1 92 ? 11.220 -3.201 -12.543 1.00 96.31 92 THR A CA 1
ATOM 702 C C . THR A 1 92 ? 11.479 -3.914 -11.206 1.00 96.31 92 THR A C 1
ATOM 704 O O . THR A 1 92 ? 12.418 -4.700 -11.095 1.00 96.31 92 THR A O 1
ATOM 707 N N . HIS A 1 93 ? 10.616 -3.696 -10.205 1.00 96.12 93 HIS A N 1
ATOM 708 C CA . HIS A 1 93 ? 10.628 -4.349 -8.892 1.00 96.12 93 HIS A CA 1
ATOM 709 C C . HIS A 1 93 ? 9.415 -5.276 -8.670 1.00 96.12 93 HIS A C 1
ATOM 711 O O . HIS A 1 93 ? 9.181 -5.741 -7.549 1.00 96.12 93 HIS A O 1
ATOM 717 N N . GLY A 1 94 ? 8.650 -5.558 -9.730 1.00 93.81 94 GLY A N 1
ATOM 718 C CA . GLY A 1 94 ? 7.342 -6.212 -9.679 1.00 93.81 94 GLY A CA 1
ATOM 719 C C . GLY A 1 94 ? 7.324 -7.571 -8.983 1.00 93.81 94 GLY A C 1
ATOM 720 O O . GLY A 1 94 ? 6.426 -7.830 -8.191 1.00 93.81 94 GLY A O 1
ATOM 721 N N . GLU A 1 95 ? 8.354 -8.401 -9.181 1.00 94.50 95 GLU A N 1
ATOM 722 C CA . GLU A 1 95 ? 8.458 -9.735 -8.562 1.00 94.50 95 GLU A CA 1
ATOM 723 C C . GLU A 1 95 ? 8.304 -9.694 -7.032 1.00 94.50 95 GLU A C 1
ATOM 725 O O . GLU A 1 95 ? 7.690 -10.577 -6.438 1.00 94.50 95 GLU A O 1
ATOM 730 N N . LYS A 1 96 ? 8.826 -8.639 -6.39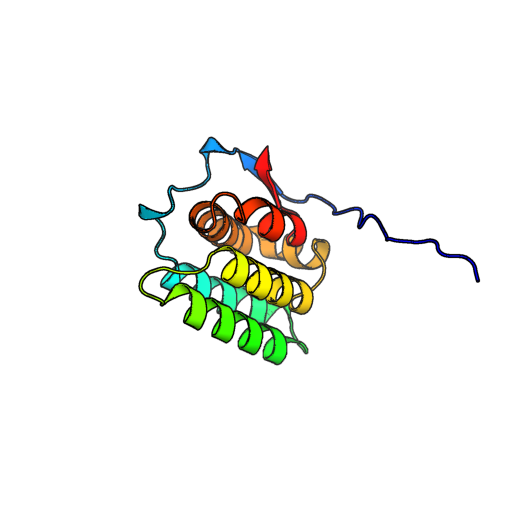3 1.00 94.44 96 LYS A N 1
ATOM 731 C CA . LYS A 1 96 ? 8.738 -8.446 -4.939 1.00 94.44 96 LYS A CA 1
ATOM 732 C C . LYS A 1 96 ? 7.544 -7.590 -4.535 1.00 94.44 96 LYS A C 1
ATOM 734 O O . LYS A 1 96 ? 7.022 -7.763 -3.443 1.00 94.44 96 LYS A O 1
ATOM 739 N N . LEU A 1 97 ? 7.127 -6.665 -5.399 1.00 96.75 97 LEU A N 1
ATOM 740 C CA . LEU A 1 97 ? 6.097 -5.676 -5.094 1.00 96.75 97 LEU A CA 1
ATOM 741 C C . LEU A 1 97 ? 4.669 -6.200 -5.300 1.00 96.75 97 LEU A C 1
ATOM 743 O O . LEU A 1 97 ? 3.787 -5.922 -4.488 1.00 96.75 97 LEU A O 1
ATOM 747 N N . TRP A 1 98 ? 4.419 -6.954 -6.371 1.00 96.19 98 TRP A N 1
ATOM 748 C CA . TRP A 1 98 ? 3.071 -7.402 -6.726 1.00 96.19 98 TRP A CA 1
ATOM 749 C C . TRP A 1 98 ? 2.422 -8.327 -5.690 1.00 96.19 98 TRP A C 1
ATOM 751 O O . TRP A 1 98 ? 1.229 -8.140 -5.455 1.00 96.19 98 TRP A O 1
ATOM 761 N N . PRO A 1 99 ? 3.130 -9.263 -5.020 1.00 97.31 99 PRO A N 1
ATOM 762 C CA . PRO A 1 99 ? 2.526 -10.072 -3.959 1.00 97.31 99 PRO A CA 1
ATOM 763 C C . PRO A 1 99 ? 1.966 -9.226 -2.805 1.00 97.31 99 PRO A C 1
ATOM 765 O O . PRO A 1 99 ? 0.822 -9.430 -2.398 1.00 97.31 99 PRO A O 1
ATOM 768 N N . THR A 1 100 ? 2.722 -8.226 -2.343 1.00 97.81 100 THR A N 1
ATOM 769 C CA . THR A 1 100 ? 2.290 -7.299 -1.285 1.00 97.81 100 THR A CA 1
ATOM 770 C C . THR A 1 100 ? 1.118 -6.433 -1.748 1.00 97.81 100 THR A C 1
ATOM 772 O O . THR A 1 100 ? 0.105 -6.319 -1.058 1.00 97.81 100 THR A O 1
ATOM 775 N N . LEU A 1 101 ? 1.188 -5.876 -2.963 1.00 97.69 101 LEU A N 1
ATOM 776 C CA . LEU A 1 101 ? 0.089 -5.089 -3.529 1.00 97.69 101 LEU A CA 1
ATOM 777 C C . LEU A 1 101 ? -1.186 -5.916 -3.729 1.00 97.69 101 LEU A C 1
ATOM 779 O O . LEU A 1 101 ? -2.277 -5.413 -3.482 1.00 97.69 101 LEU A O 1
ATOM 783 N N . LYS A 1 102 ? -1.066 -7.184 -4.136 1.00 98.00 102 LYS A N 1
ATOM 784 C CA . LYS A 1 102 ? -2.184 -8.126 -4.259 1.00 98.00 102 LYS A CA 1
ATOM 785 C C . LYS A 1 102 ? -2.879 -8.329 -2.912 1.00 98.00 102 LYS A C 1
ATOM 787 O O . LYS A 1 102 ? -4.105 -8.246 -2.850 1.00 98.00 102 LYS A O 1
ATOM 792 N N . ALA A 1 103 ? -2.116 -8.564 -1.844 1.00 98.44 103 ALA A N 1
ATOM 793 C CA . ALA A 1 103 ? -2.669 -8.736 -0.503 1.00 98.44 103 ALA A CA 1
ATOM 794 C C . ALA A 1 103 ? -3.387 -7.466 -0.018 1.00 98.44 103 ALA A C 1
ATOM 796 O O . ALA A 1 103 ? -4.545 -7.524 0.397 1.00 98.44 103 ALA A O 1
ATOM 797 N N . ILE A 1 104 ? -2.751 -6.303 -0.177 1.00 98.44 104 ILE A N 1
ATOM 798 C CA . ILE A 1 104 ? -3.345 -5.001 0.157 1.00 98.44 104 ILE A CA 1
ATOM 799 C C . ILE A 1 104 ? -4.607 -4.739 -0.673 1.00 98.44 104 ILE A C 1
ATOM 801 O O . ILE A 1 104 ? -5.626 -4.322 -0.129 1.00 98.44 104 ILE A O 1
ATOM 805 N N . GLY A 1 105 ? -4.580 -5.024 -1.976 1.00 97.94 105 GLY A N 1
ATOM 806 C CA . GLY A 1 105 ? -5.728 -4.882 -2.868 1.00 97.94 105 GLY A CA 1
ATOM 807 C C . GLY A 1 105 ? -6.914 -5.751 -2.447 1.00 97.94 105 GLY A C 1
ATOM 808 O O . GLY A 1 105 ? -8.045 -5.266 -2.430 1.00 97.94 105 GLY A O 1
ATOM 809 N N . GLY A 1 106 ? -6.659 -7.001 -2.043 1.00 97.94 106 GLY A N 1
ATOM 810 C CA . GLY A 1 106 ? -7.680 -7.901 -1.497 1.00 97.94 106 GLY A CA 1
ATOM 811 C C . GLY A 1 106 ? -8.270 -7.380 -0.186 1.00 97.94 106 GLY A C 1
ATOM 812 O O . GLY A 1 106 ? -9.491 -7.321 -0.024 1.00 97.94 106 GLY A O 1
ATOM 813 N N . TRP A 1 107 ? -7.418 -6.883 0.716 1.00 98.56 107 TRP A N 1
ATOM 814 C CA . TRP A 1 107 ? -7.867 -6.270 1.964 1.00 98.56 107 TRP A CA 1
ATOM 815 C C . TRP A 1 107 ? -8.699 -5.004 1.740 1.00 98.56 107 TRP A C 1
ATOM 817 O O . TRP A 1 107 ? -9.724 -4.822 2.398 1.00 98.56 107 TRP A O 1
ATOM 827 N N . LEU A 1 108 ? -8.315 -4.149 0.791 1.00 98.12 108 LEU A N 1
ATOM 828 C CA . LEU A 1 108 ? -9.038 -2.922 0.447 1.00 98.12 108 LEU A CA 1
ATOM 829 C C . LEU A 1 108 ? -10.408 -3.179 -0.203 1.00 98.12 108 LEU A C 1
ATOM 831 O O . LEU A 1 108 ? -11.272 -2.302 -0.158 1.00 98.12 108 LEU A O 1
ATOM 835 N N . GLY A 1 109 ? -10.635 -4.361 -0.781 1.00 96.50 109 GLY A N 1
ATOM 836 C CA . GLY A 1 109 ? -11.899 -4.715 -1.424 1.00 96.50 109 GLY A CA 1
ATOM 837 C C . GLY A 1 109 ? -12.192 -3.823 -2.632 1.00 96.50 109 GLY A C 1
ATOM 838 O O . GLY A 1 109 ? -11.393 -3.742 -3.563 1.00 96.50 109 GLY A O 1
ATOM 839 N N . GLU A 1 110 ? -13.331 -3.126 -2.626 1.00 95.81 110 GLU A N 1
ATOM 840 C CA . GLU A 1 110 ? -13.743 -2.249 -3.736 1.00 95.81 110 GLU A CA 1
ATOM 841 C C . GLU A 1 110 ? -12.771 -1.087 -4.012 1.00 95.81 110 GLU A C 1
ATOM 843 O O . GLU A 1 110 ? -12.707 -0.598 -5.140 1.00 95.81 110 GLU A O 1
ATOM 848 N N . TYR A 1 111 ? -11.962 -0.699 -3.019 1.00 97.50 111 TYR A N 1
ATOM 849 C CA . TYR A 1 111 ? -10.929 0.336 -3.141 1.00 97.50 111 TYR A CA 1
ATOM 850 C C . TYR A 1 111 ? -9.570 -0.211 -3.609 1.00 97.50 111 TYR A C 1
ATOM 852 O O . TYR A 1 111 ? -8.666 0.560 -3.919 1.00 97.50 111 TYR A O 1
ATOM 860 N N . GLY A 1 112 ? -9.403 -1.533 -3.688 1.00 96.81 112 GLY A N 1
ATOM 861 C CA . GLY A 1 112 ? -8.171 -2.169 -4.160 1.00 96.81 112 GLY A CA 1
ATOM 862 C C . GLY A 1 112 ? -7.816 -1.852 -5.621 1.00 96.81 112 GLY A C 1
ATOM 863 O O . GLY A 1 112 ? -6.670 -1.484 -5.888 1.00 96.81 112 GLY A O 1
ATOM 864 N N . PRO A 1 113 ? -8.762 -1.925 -6.583 1.00 95.44 113 PRO A N 1
ATOM 865 C CA . PRO A 1 113 ? -8.472 -1.693 -7.996 1.00 95.44 113 PRO A CA 1
ATOM 866 C C . PRO A 1 113 ? -7.820 -0.341 -8.305 1.00 95.44 113 PRO A C 1
ATOM 868 O O . PRO A 1 113 ? -6.995 -0.278 -9.213 1.00 95.44 113 PRO A O 1
ATOM 871 N N . LYS A 1 114 ? -8.171 0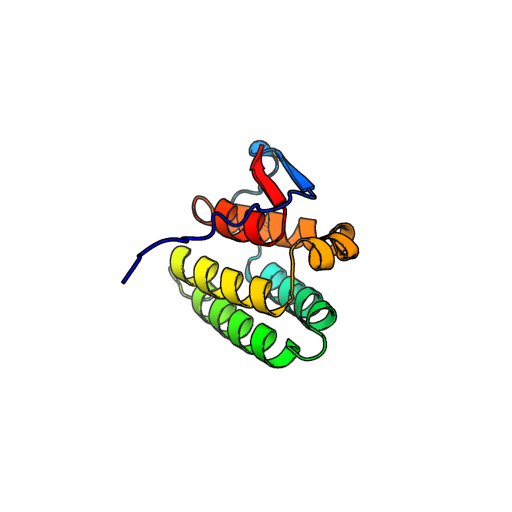.737 -7.587 1.00 93.38 114 LYS A N 1
ATOM 872 C CA . LYS A 1 114 ? -7.569 2.062 -7.821 1.00 93.38 114 LYS A CA 1
ATOM 873 C C . LYS A 1 114 ? -6.086 2.094 -7.429 1.00 93.38 114 LYS A C 1
ATOM 875 O O . LYS A 1 114 ? -5.264 2.521 -8.233 1.00 93.38 114 LYS A O 1
ATOM 880 N N . VAL A 1 115 ? -5.736 1.527 -6.271 1.00 96.31 115 VAL A N 1
ATOM 881 C CA . VAL A 1 115 ? -4.347 1.409 -5.785 1.00 96.31 115 VAL A CA 1
ATOM 882 C C . VAL A 1 115 ? -3.515 0.522 -6.715 1.00 96.31 115 VAL A C 1
ATOM 884 O O . VAL A 1 115 ? -2.414 0.894 -7.114 1.00 96.31 115 VAL A O 1
ATOM 887 N N . LEU A 1 116 ? -4.063 -0.629 -7.117 1.00 96.69 116 LEU A N 1
ATOM 888 C CA . LEU A 1 116 ? -3.381 -1.576 -8.003 1.00 96.69 116 LEU A CA 1
ATOM 889 C C . LEU A 1 116 ? -3.045 -0.960 -9.367 1.00 96.69 116 LEU A C 1
ATOM 891 O O . LEU A 1 116 ? -1.921 -1.108 -9.848 1.00 96.69 116 LEU A O 1
ATOM 895 N N . ARG A 1 117 ? -3.981 -0.217 -9.971 1.00 95.00 117 ARG A N 1
ATOM 896 C CA . ARG A 1 117 ? -3.770 0.387 -11.295 1.00 95.00 117 ARG A CA 1
ATOM 897 C C . ARG A 1 117 ? -2.659 1.431 -11.313 1.00 95.00 117 ARG A C 1
ATOM 899 O O . ARG A 1 117 ? -1.934 1.487 -12.302 1.00 95.00 117 ARG A O 1
ATOM 906 N N . LEU A 1 118 ? -2.493 2.217 -10.247 1.00 94.12 118 LEU A N 1
ATOM 907 C CA . LEU A 1 118 ? -1.391 3.187 -10.151 1.00 94.12 118 LEU A CA 1
ATOM 908 C C . LEU A 1 118 ? -0.020 2.505 -10.183 1.00 94.12 118 LEU A C 1
ATOM 910 O O . LEU A 1 118 ? 0.917 3.020 -10.785 1.00 94.12 118 LEU A O 1
ATOM 914 N N . ALA A 1 119 ? 0.078 1.307 -9.606 1.00 94.50 119 ALA A N 1
ATOM 915 C CA . ALA A 1 119 ? 1.280 0.483 -9.661 1.00 94.50 119 ALA A CA 1
ATOM 916 C C . ALA A 1 119 ? 1.411 -0.336 -10.963 1.00 94.50 119 ALA A C 1
ATOM 918 O O . ALA A 1 119 ? 2.283 -1.199 -11.066 1.00 94.50 119 ALA A O 1
ATOM 919 N N . GLY A 1 120 ? 0.540 -0.100 -11.952 1.00 94.94 120 GLY A N 1
ATOM 920 C CA . GLY A 1 120 ? 0.525 -0.835 -13.215 1.00 94.94 120 GLY A CA 1
ATOM 921 C C . GLY A 1 120 ? -0.024 -2.259 -13.103 1.00 94.94 120 GLY A C 1
ATOM 922 O O . GLY A 1 120 ? 0.321 -3.113 -13.918 1.00 94.94 120 GLY A O 1
ATOM 923 N N . VAL A 1 121 ? -0.860 -2.538 -12.101 1.00 95.69 121 VAL A N 1
ATOM 924 C CA . VAL A 1 121 ? -1.497 -3.843 -11.899 1.00 95.69 121 VAL A CA 1
ATOM 925 C C . VAL A 1 121 ? -2.984 -3.755 -12.244 1.00 95.69 121 VAL A C 1
ATOM 927 O O . VAL A 1 121 ? -3.726 -2.963 -11.664 1.00 95.69 121 VAL A O 1
ATOM 930 N N . ALA A 1 122 ? -3.445 -4.576 -13.184 1.00 94.06 122 ALA A N 1
ATOM 931 C CA . ALA A 1 122 ? -4.862 -4.701 -13.512 1.00 94.06 122 ALA A CA 1
ATOM 932 C C . ALA A 1 122 ? -5.470 -5.933 -12.842 1.00 94.06 122 ALA A C 1
ATOM 934 O O . ALA A 1 122 ? -4.837 -6.984 -12.779 1.00 94.06 122 ALA A O 1
ATOM 935 N N . ILE A 1 123 ? -6.722 -5.809 -12.401 1.00 92.06 123 ILE A N 1
ATOM 936 C CA . ILE A 1 123 ? -7.557 -6.970 -12.086 1.00 92.06 123 ILE A CA 1
ATOM 937 C C . ILE A 1 123 ? -8.325 -7.327 -13.356 1.00 92.06 123 ILE A C 1
ATOM 939 O O . ILE A 1 123 ? -8.970 -6.445 -13.935 1.00 92.06 123 ILE A O 1
ATOM 943 N N . VAL A 1 124 ? -8.230 -8.585 -13.774 1.00 88.69 124 VAL A N 1
ATOM 944 C CA . VAL A 1 124 ? -8.866 -9.143 -14.975 1.00 88.69 124 VAL A CA 1
ATOM 945 C C . VAL A 1 124 ? -9.833 -10.270 -14.637 1.00 88.69 124 VAL A C 1
ATOM 947 O O . VAL A 1 124 ? -9.705 -10.875 -13.543 1.00 88.69 124 VAL A O 1
#

Secondary structure (DSSP, 8-state):
--------------EEE-GGGSPPGGG--HHHHHHHHHHHHHHHHGGGHHHHHHHHHHHHHHHTSSS--HHHHHHHHHHHHHHH--HHHHHTTHHHHHHHHHHHHHHHGGGHHHHHHHTTEEE-

Foldseek 3Di:
DDDDDPDPPPQAALAEDEPVNQDALVPFPLLVLLVLLLVLLLVQLVVLNVQLVVLSVQLNVQVPDPDHPLLSSLVSLLSSLVSSHALVSLSVVCVSNVVSLSHSLNSSDVSSQVSQSRNNYHHD

Sequence (124 aa):
MSTGDHSVQNLTIYHQLARDDLPPAADVDIRKELADLRDLLGRIADKDRPLVEVALTEAEALADRPNPDKDKVASTLERAIEYAGSAEKLATHGEKLWPTLKAIGGWLGEYGPKVLRLAGVAIV

pLDDT: mean 92.21, std 12.97, range [43.47, 98.56]

Radius of gyration: 14.3 Å; chains: 1; bounding box: 29×46×38 Å